Protein AF-A0A359ICE0-F1 (afdb_monomer_lite)

Secondary structure (DSSP, 8-state):
-HHHHHHHH-TT-------EEEE--B-B-SS--TT-SS-B-TT-TT--B--HHHHHHHHHHHHHTT--EEEE-----TT--HHHHHHHHHHHHHHS--EEEE--HHHHHHHHHHTT--HHHHHHHHHHHT--B---TT----SHHHHHHTT-THHHH-

Radius of gyration: 17.45 Å; chains: 1; bounding box: 48×32×40 Å

Sequence (158 aa):
MAGMIRQRWHPHHRVTYIVDRNINYTNVCTAGCAFCAFHCPPVSDMGYVLSREKLAEKIEETKALGGIQILLQGGLNPALGLEWFEDLFRWIKEEHPIHIHGLSPPEILFLSKQSGLSVEETLKRLIAAGLDSIPGGGAEILADPARKRMNAYKKASS

Foldseek 3Di:
DVVVVCCVVVVVPDDDDFQEEEDAQKQAAPLCFQPDPSHDHQPDPPIDGDDPVRVQVRLVVSVVVVGQEYEYEYHLHLVQELVNLLVVQLCCCVPPNGAYQYYAPLNLLSNCVSVVHDSVVSVVSNVVSHHDHYDHPLCPDVDPVVCVVRSSVSSVVD

Structure (mmCIF, N/CA/C/O backbone):
data_AF-A0A359ICE0-F1
#
_entry.id   AF-A0A359ICE0-F1
#
loop_
_atom_site.group_PDB
_atom_site.id
_atom_site.type_symbol
_atom_site.label_atom_id
_atom_site.label_alt_id
_atom_site.label_comp_id
_atom_site.label_asym_id
_atom_site.label_entity_id
_atom_site.label_seq_id
_atom_site.pdbx_PDB_ins_code
_atom_site.Cartn_x
_atom_site.Cartn_y
_at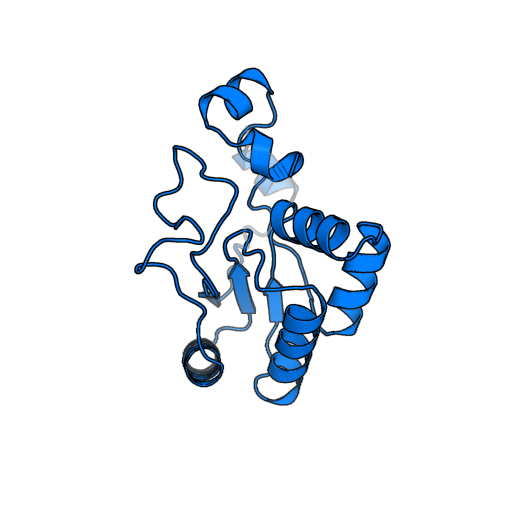om_site.Cartn_z
_atom_site.occupancy
_atom_site.B_iso_or_equiv
_atom_site.auth_seq_id
_atom_site.auth_comp_id
_atom_site.auth_asym_id
_atom_site.auth_atom_id
_atom_site.pdbx_PDB_model_num
ATOM 1 N N . MET A 1 1 ? 31.336 5.023 -10.784 1.00 88.25 1 MET A N 1
ATOM 2 C CA . MET A 1 1 ? 31.266 3.745 -10.034 1.00 88.25 1 MET A CA 1
ATOM 3 C C . MET A 1 1 ? 29.917 3.032 -10.196 1.00 88.25 1 MET A C 1
ATOM 5 O O . MET A 1 1 ? 29.918 1.930 -10.727 1.00 88.25 1 MET A O 1
ATOM 9 N N . ALA A 1 2 ? 28.771 3.634 -9.841 1.00 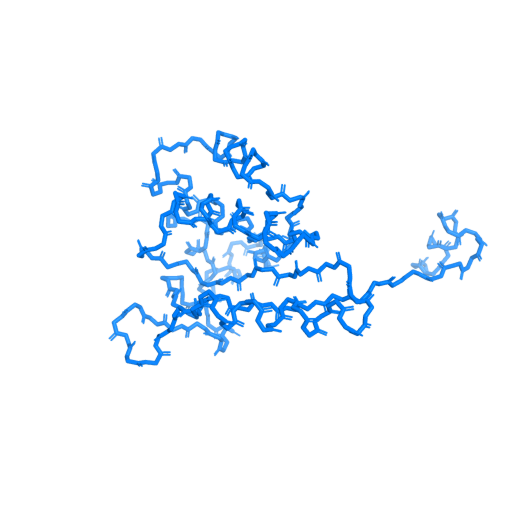94.06 2 ALA A N 1
ATOM 10 C CA . ALA A 1 2 ? 27.457 2.963 -9.929 1.00 94.06 2 ALA A CA 1
ATOM 11 C C . ALA A 1 2 ? 27.096 2.438 -11.337 1.00 94.06 2 ALA A C 1
ATOM 13 O O . ALA A 1 2 ? 26.641 1.306 -11.476 1.00 94.06 2 ALA A O 1
ATOM 14 N N . GLY A 1 3 ? 27.377 3.213 -12.393 1.00 93.94 3 GLY A N 1
ATOM 15 C CA . GLY A 1 3 ? 27.127 2.784 -13.777 1.00 93.94 3 GLY A CA 1
ATOM 16 C C . GLY A 1 3 ? 27.889 1.515 -14.183 1.00 93.94 3 GLY A C 1
ATOM 17 O O . GLY A 1 3 ? 27.314 0.642 -14.825 1.00 93.94 3 GLY A O 1
ATOM 18 N N . MET A 1 4 ? 29.143 1.369 -13.741 1.00 95.50 4 MET A N 1
ATOM 19 C CA . MET A 1 4 ? 29.954 0.171 -14.001 1.00 95.50 4 MET A CA 1
ATOM 20 C C . MET A 1 4 ? 29.390 -1.055 -13.277 1.00 95.50 4 MET A C 1
ATOM 22 O O . MET A 1 4 ? 29.305 -2.133 -13.856 1.00 95.50 4 MET A O 1
ATOM 26 N N . ILE A 1 5 ? 28.957 -0.889 -12.021 1.00 95.69 5 ILE A N 1
ATOM 27 C CA . ILE A 1 5 ? 28.327 -1.970 -11.250 1.00 95.69 5 ILE A CA 1
ATOM 28 C C . ILE A 1 5 ? 27.023 -2.404 -11.928 1.00 95.69 5 ILE A C 1
ATOM 30 O O . ILE A 1 5 ? 26.821 -3.596 -12.144 1.00 95.69 5 ILE A O 1
ATOM 34 N N . ARG A 1 6 ? 26.172 -1.455 -12.342 1.00 94.88 6 ARG A N 1
ATOM 35 C CA . ARG A 1 6 ? 24.946 -1.761 -13.096 1.00 94.88 6 ARG A CA 1
ATOM 36 C C . ARG A 1 6 ? 25.255 -2.552 -14.368 1.00 94.88 6 ARG A C 1
ATOM 38 O O . ARG A 1 6 ? 24.570 -3.525 -14.645 1.00 94.88 6 ARG A O 1
ATOM 45 N N . GLN A 1 7 ? 26.271 -2.152 -15.134 1.00 94.62 7 GLN A N 1
ATOM 46 C CA . GLN A 1 7 ? 26.681 -2.865 -16.351 1.00 94.62 7 GLN A CA 1
ATOM 47 C C . GLN A 1 7 ? 27.182 -4.283 -16.058 1.00 94.62 7 GLN A C 1
ATOM 49 O O . GLN A 1 7 ? 26.873 -5.194 -16.816 1.00 94.62 7 GLN A O 1
ATOM 54 N N . ARG A 1 8 ? 27.884 -4.497 -14.939 1.00 95.44 8 ARG A N 1
ATOM 55 C CA . ARG A 1 8 ? 28.312 -5.837 -14.516 1.00 95.44 8 ARG A CA 1
ATOM 56 C C . ARG A 1 8 ? 27.127 -6.771 -14.242 1.00 95.44 8 ARG A C 1
ATOM 58 O O . ARG A 1 8 ? 27.173 -7.923 -14.652 1.00 95.44 8 ARG A O 1
ATOM 65 N N . TRP A 1 9 ? 26.089 -6.290 -13.553 1.00 94.81 9 TRP A N 1
ATOM 66 C CA . TRP A 1 9 ? 24.895 -7.093 -13.234 1.00 94.81 9 TRP A CA 1
ATOM 67 C C . TRP A 1 9 ? 23.884 -7.174 -14.389 1.00 94.81 9 TRP A C 1
ATOM 69 O O . TRP A 1 9 ? 23.136 -8.143 -14.490 1.00 94.81 9 TRP A O 1
ATOM 79 N N . HIS A 1 10 ? 23.872 -6.181 -15.281 1.00 94.56 10 HIS A N 1
ATOM 80 C CA . HIS A 1 10 ? 22.952 -6.077 -16.417 1.00 94.56 10 HIS A CA 1
ATOM 81 C C . HIS A 1 10 ? 23.723 -5.786 -17.722 1.00 94.56 10 HIS A C 1
ATOM 83 O O . HIS A 1 10 ? 23.606 -4.688 -18.281 1.00 94.56 10 HIS A O 1
ATOM 89 N N . PRO A 1 11 ? 24.506 -6.756 -18.234 1.00 95.12 11 PRO A N 1
ATOM 90 C CA . PRO A 1 11 ? 25.437 -6.538 -19.347 1.00 95.12 11 PRO A CA 1
ATOM 91 C C . PRO A 1 11 ? 24.747 -6.266 -20.687 1.00 95.12 11 PRO A C 1
ATOM 93 O O . PRO A 1 11 ? 25.340 -5.679 -21.581 1.00 95.12 11 PRO A O 1
ATOM 96 N N . HIS A 1 12 ? 23.475 -6.642 -20.834 1.00 95.06 12 HIS A N 1
ATOM 97 C CA . HIS A 1 12 ? 22.720 -6.473 -22.081 1.00 95.06 12 HIS A CA 1
ATOM 98 C C . HIS A 1 12 ? 22.111 -5.075 -22.260 1.00 95.06 12 HIS A C 1
ATOM 100 O O . HIS A 1 12 ? 21.335 -4.874 -23.188 1.00 95.06 12 HIS A O 1
ATOM 106 N N . HIS A 1 13 ? 22.392 -4.126 -21.357 1.00 89.75 13 HIS A N 1
ATOM 107 C CA . HIS A 1 13 ? 21.866 -2.751 -21.406 1.00 89.75 13 HIS A CA 1
ATOM 108 C C . HIS A 1 13 ? 20.328 -2.647 -21.503 1.00 89.75 13 HIS A C 1
ATOM 110 O O . HIS A 1 13 ? 19.794 -1.605 -21.875 1.00 89.75 13 HIS A O 1
ATOM 116 N N . ARG A 1 14 ? 19.608 -3.709 -21.125 1.00 93.81 14 ARG A N 1
ATOM 117 C CA . ARG A 1 14 ? 18.146 -3.758 -21.130 1.00 93.81 14 ARG A CA 1
ATOM 118 C C . ARG A 1 14 ? 17.590 -2.928 -19.977 1.00 93.81 14 ARG A C 1
ATOM 120 O O . ARG A 1 14 ? 17.953 -3.150 -18.823 1.00 93.81 14 ARG A O 1
ATOM 127 N N . VAL A 1 15 ? 16.688 -2.009 -20.301 1.00 94.19 15 VAL A N 1
ATOM 128 C CA . VAL A 1 15 ? 15.898 -1.236 -19.338 1.00 94.19 15 VAL A CA 1
ATOM 129 C C . VAL A 1 15 ? 14.471 -1.768 -19.379 1.00 94.19 15 VAL A C 1
ATOM 131 O O . VAL A 1 15 ? 13.915 -1.954 -20.458 1.00 94.19 15 VAL A O 1
ATOM 134 N N . THR A 1 16 ? 13.903 -2.054 -18.212 1.00 95.12 16 THR A N 1
ATOM 135 C CA . THR A 1 16 ? 12.539 -2.572 -18.068 1.00 95.12 16 THR A CA 1
ATOM 136 C C . THR A 1 16 ? 11.636 -1.511 -17.468 1.00 95.12 16 THR A C 1
ATOM 138 O O . THR A 1 16 ? 12.080 -0.689 -16.668 1.00 95.12 16 THR A O 1
ATOM 141 N N . TYR A 1 17 ? 10.361 -1.564 -17.820 1.00 95.94 17 TYR A N 1
ATOM 142 C CA . TYR A 1 17 ? 9.312 -0.750 -17.229 1.00 95.94 17 TYR A CA 1
ATOM 143 C C . TYR A 1 17 ? 8.023 -1.571 -17.180 1.00 95.94 17 TYR A C 1
ATOM 145 O O . TYR A 1 17 ? 7.908 -2.595 -17.856 1.00 95.94 17 TYR A O 1
ATOM 153 N N . ILE A 1 18 ? 7.068 -1.105 -16.385 1.00 96.81 18 ILE A N 1
ATOM 154 C CA . ILE A 1 18 ? 5.684 -1.572 -16.397 1.00 96.81 18 ILE A CA 1
ATOM 155 C C . ILE A 1 18 ? 4.775 -0.351 -16.489 1.00 96.81 18 ILE A C 1
ATOM 157 O O . ILE A 1 18 ? 5.179 0.753 -16.116 1.00 96.81 18 ILE A O 1
ATOM 161 N N . VAL A 1 19 ? 3.555 -0.553 -16.973 1.00 97.31 19 VAL A N 1
ATOM 162 C CA . VAL A 1 19 ? 2.478 0.422 -16.811 1.00 97.31 19 VAL A CA 1
ATOM 163 C C . VAL A 1 19 ? 1.711 0.020 -15.550 1.00 97.31 19 VAL A C 1
ATOM 165 O O . VAL A 1 19 ? 1.204 -1.098 -15.450 1.00 97.31 19 VAL A O 1
ATOM 168 N N . ASP A 1 20 ? 1.705 0.919 -14.572 1.00 97.19 20 ASP A N 1
ATOM 169 C CA . ASP A 1 20 ? 1.111 0.754 -13.245 1.00 97.19 20 ASP A CA 1
ATOM 170 C C . ASP A 1 20 ? 0.319 2.015 -12.890 1.00 97.19 20 ASP A C 1
ATOM 172 O O . ASP A 1 20 ? 0.632 3.110 -13.375 1.00 97.19 20 ASP A O 1
ATOM 176 N N . ARG A 1 21 ? -0.694 1.871 -12.033 1.00 97.38 21 ARG A N 1
ATOM 177 C CA . ARG A 1 21 ? -1.434 3.010 -11.488 1.00 97.38 21 ARG A CA 1
ATOM 178 C C . ARG A 1 21 ? -1.385 3.031 -9.973 1.00 97.38 21 ARG A C 1
ATOM 180 O O . ARG A 1 21 ? -1.843 2.100 -9.318 1.00 97.38 21 ARG A O 1
ATOM 187 N N . ASN A 1 22 ? -0.978 4.174 -9.426 1.00 97.19 22 ASN A N 1
ATOM 188 C CA . ASN A 1 22 ? -1.185 4.472 -8.017 1.00 97.19 22 ASN A CA 1
ATOM 189 C C . ASN A 1 22 ? -2.673 4.744 -7.743 1.00 97.19 22 ASN A C 1
ATOM 191 O O . ASN A 1 22 ? -3.280 5.643 -8.336 1.00 97.19 22 ASN A O 1
ATOM 195 N N . ILE A 1 23 ? -3.258 3.953 -6.850 1.00 97.75 23 ILE A N 1
ATOM 196 C CA . ILE A 1 23 ? -4.620 4.101 -6.357 1.00 97.75 23 ILE A CA 1
ATOM 197 C C . ILE A 1 23 ? -4.542 4.343 -4.856 1.00 97.75 23 ILE A C 1
ATOM 199 O O . ILE A 1 23 ? -4.308 3.425 -4.065 1.00 97.75 23 ILE A O 1
ATOM 203 N N . ASN A 1 24 ? -4.804 5.585 -4.454 1.00 97.06 24 ASN A N 1
ATOM 204 C CA . ASN A 1 24 ? -4.971 5.897 -3.048 1.00 97.06 24 ASN A CA 1
ATOM 205 C C . ASN A 1 24 ? -6.408 5.644 -2.606 1.00 97.06 24 ASN A C 1
ATOM 207 O O . ASN A 1 24 ? -7.292 6.459 -2.849 1.00 97.06 24 ASN A O 1
ATOM 211 N N . TYR A 1 25 ? -6.647 4.490 -1.983 1.00 97.44 25 TYR A N 1
ATOM 212 C CA . TYR A 1 25 ? -7.993 4.059 -1.592 1.00 97.44 25 TYR A CA 1
ATOM 213 C C . TYR A 1 25 ? -8.560 4.861 -0.414 1.00 97.44 25 TYR A C 1
ATOM 215 O O . TYR A 1 25 ? -9.774 4.946 -0.267 1.00 97.44 25 TYR A O 1
ATOM 223 N N . THR A 1 26 ? -7.706 5.475 0.405 1.00 97.75 26 THR A N 1
ATOM 224 C CA . THR A 1 26 ? -8.100 6.410 1.462 1.00 97.75 26 THR A CA 1
ATOM 225 C C . THR A 1 26 ? -6.974 7.393 1.746 1.00 97.75 26 THR A C 1
ATOM 227 O O . THR A 1 26 ? -5.802 7.015 1.716 1.00 97.75 26 THR A O 1
ATOM 230 N N . ASN A 1 27 ? -7.318 8.638 2.067 1.00 96.94 27 ASN A N 1
ATOM 231 C CA . ASN A 1 27 ? -6.377 9.621 2.610 1.00 96.94 27 ASN A CA 1
ATOM 232 C C . ASN A 1 27 ? -6.408 9.706 4.149 1.00 96.94 27 ASN A C 1
ATOM 234 O O . ASN A 1 27 ? -5.577 10.398 4.740 1.00 96.94 27 ASN A O 1
ATOM 238 N N . VAL A 1 28 ? -7.331 8.998 4.809 1.00 97.06 28 VAL A N 1
ATOM 239 C CA . VAL A 1 28 ? -7.483 9.019 6.268 1.00 97.06 28 VAL A CA 1
ATOM 240 C C . VAL A 1 28 ? -6.303 8.315 6.929 1.00 97.06 28 VAL A C 1
ATOM 242 O O . VAL A 1 28 ? -5.997 7.169 6.612 1.00 97.06 28 VAL A O 1
ATOM 245 N N . CYS A 1 29 ? -5.619 8.989 7.853 1.00 95.31 29 CYS A N 1
ATOM 246 C CA . CYS A 1 29 ? -4.380 8.488 8.435 1.00 95.31 29 CYS A CA 1
ATOM 247 C C . CYS A 1 29 ? -4.149 8.996 9.860 1.00 95.31 29 CYS A C 1
ATOM 249 O O . CYS A 1 29 ? -4.190 10.198 10.124 1.00 95.31 29 CYS A O 1
ATOM 251 N N . THR A 1 30 ? -3.794 8.087 10.767 1.00 93.50 30 THR A N 1
ATOM 252 C CA . THR A 1 30 ? -3.441 8.407 12.162 1.00 93.50 30 THR A CA 1
ATOM 253 C C . THR A 1 30 ? -1.980 8.826 12.369 1.00 93.50 30 THR A C 1
ATOM 255 O O . THR A 1 30 ? -1.649 9.400 13.406 1.00 93.50 30 THR A O 1
ATOM 258 N N . ALA A 1 31 ? -1.084 8.587 11.401 1.00 91.81 31 ALA A N 1
ATOM 259 C CA . ALA A 1 31 ? 0.350 8.848 11.577 1.00 91.81 31 ALA A CA 1
ATOM 260 C C . ALA A 1 31 ? 0.715 10.347 11.584 1.00 91.81 31 ALA A C 1
ATOM 262 O O . ALA A 1 31 ? 1.521 10.786 12.408 1.00 91.81 31 ALA A O 1
ATOM 263 N N . GLY A 1 32 ? 0.148 11.134 10.662 1.00 89.00 32 GLY A N 1
ATOM 264 C CA . GLY A 1 32 ? 0.355 12.587 10.595 1.00 89.00 32 GLY A CA 1
ATOM 265 C C . GLY A 1 32 ? 1.779 13.051 10.254 1.00 89.00 32 GLY A C 1
ATOM 266 O O . GLY A 1 32 ? 2.295 13.967 10.893 1.00 89.00 32 GLY A O 1
ATOM 267 N N . CYS A 1 33 ? 2.472 12.406 9.309 1.00 92.44 33 CYS A N 1
ATOM 268 C CA . CYS A 1 33 ? 3.860 12.764 8.978 1.00 92.44 33 CYS A CA 1
ATOM 269 C C . CYS A 1 33 ? 3.985 14.193 8.433 1.00 92.44 33 CYS A C 1
ATOM 271 O O . CYS A 1 33 ? 3.252 14.575 7.523 1.00 92.44 33 CYS A O 1
ATOM 273 N N . ALA A 1 34 ? 4.983 14.940 8.912 1.00 91.75 34 ALA A N 1
ATOM 274 C CA . ALA A 1 34 ? 5.132 16.372 8.633 1.00 91.75 34 ALA A CA 1
ATOM 275 C C . ALA A 1 34 ? 5.394 16.708 7.151 1.00 91.75 34 ALA A C 1
ATOM 277 O O . ALA A 1 34 ? 5.153 17.828 6.719 1.00 91.75 34 ALA A O 1
ATOM 278 N N . PHE A 1 35 ? 5.893 15.744 6.376 1.00 91.81 35 PHE A N 1
ATOM 279 C CA . PHE A 1 35 ? 6.186 15.890 4.946 1.00 91.81 35 PHE A CA 1
ATOM 280 C C . PHE A 1 35 ? 5.085 15.321 4.038 1.00 91.81 35 PHE A C 1
ATOM 282 O O . PHE A 1 35 ? 5.179 15.428 2.818 1.00 91.81 35 PHE A O 1
ATOM 289 N N . CYS A 1 36 ? 4.068 14.661 4.601 1.00 93.50 36 CYS A N 1
ATOM 290 C CA . CYS A 1 36 ? 3.035 14.004 3.809 1.00 93.50 36 CYS A CA 1
ATOM 291 C C . CYS A 1 36 ? 1.893 14.981 3.524 1.00 93.50 36 CYS A C 1
ATOM 293 O O . CYS A 1 36 ? 1.076 15.237 4.402 1.00 93.50 36 CYS A O 1
ATOM 295 N N . ALA A 1 37 ? 1.793 15.475 2.290 1.00 91.50 37 ALA A N 1
ATOM 296 C CA . ALA A 1 37 ? 0.683 16.336 1.866 1.00 91.50 37 ALA A CA 1
ATOM 297 C C . ALA A 1 37 ? -0.644 15.577 1.668 1.00 91.50 37 ALA A C 1
ATOM 299 O O . ALA A 1 37 ? -1.691 16.195 1.519 1.00 91.50 37 ALA A O 1
ATOM 300 N N . PHE A 1 38 ? -0.600 14.242 1.644 1.00 89.50 38 PHE A N 1
ATOM 301 C CA . PHE A 1 38 ? -1.762 13.407 1.356 1.00 89.50 38 PHE A CA 1
ATOM 302 C C . PHE A 1 38 ? -2.608 13.091 2.596 1.00 89.50 38 PHE A C 1
ATOM 304 O O . PHE A 1 38 ? -3.792 12.813 2.469 1.00 89.50 38 PHE A O 1
ATOM 311 N N . HIS A 1 39 ? -2.018 13.104 3.793 1.00 90.44 39 HIS A N 1
ATOM 312 C CA . HIS A 1 39 ? -2.697 12.594 4.981 1.00 90.44 39 HIS A CA 1
ATOM 313 C C . HIS A 1 39 ? -3.839 13.505 5.447 1.00 90.44 39 HIS A C 1
ATOM 315 O O . HIS A 1 39 ? -3.715 14.727 5.473 1.00 90.44 39 HIS A O 1
ATOM 321 N N . CYS A 1 40 ? -4.921 12.881 5.900 1.00 94.12 40 CYS A N 1
ATOM 322 C CA . CYS A 1 40 ? -6.069 13.543 6.490 1.00 94.12 40 CYS A CA 1
ATOM 323 C C . CYS A 1 40 ? -6.379 12.907 7.859 1.00 94.12 40 CYS A C 1
ATOM 325 O O . CYS A 1 40 ? -6.464 11.679 7.945 1.00 94.12 40 CYS A O 1
ATOM 327 N N . PRO A 1 41 ? -6.506 13.677 8.953 1.00 92.62 41 PRO A N 1
ATOM 328 C CA . PRO A 1 41 ? -6.881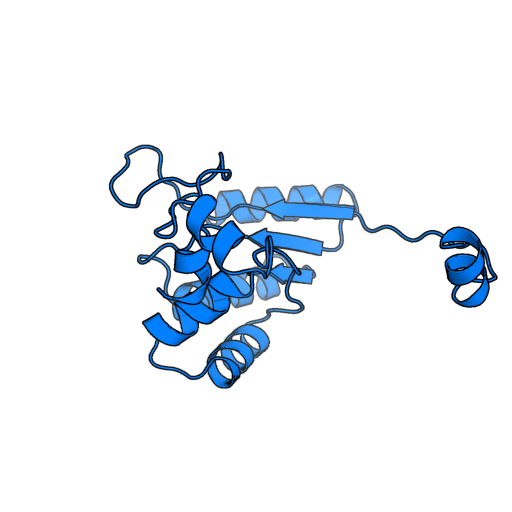 13.118 10.251 1.00 92.62 41 PRO A CA 1
ATOM 329 C C . PRO A 1 41 ? -8.283 12.473 10.219 1.00 92.62 41 PRO A C 1
ATOM 331 O O . PRO A 1 41 ? -9.155 13.000 9.532 1.00 92.62 41 PRO A O 1
ATOM 334 N N . PRO A 1 42 ? -8.557 11.406 10.999 1.00 89.62 42 PRO A N 1
ATOM 335 C CA . PRO A 1 42 ? -9.843 10.687 10.964 1.00 89.62 42 PRO A CA 1
ATOM 336 C C . PRO A 1 42 ? -11.113 11.514 11.203 1.00 89.62 42 PRO A C 1
ATOM 338 O O . PRO A 1 42 ? -12.185 11.102 10.785 1.00 89.62 42 PRO A O 1
ATOM 341 N N . VAL A 1 43 ? -11.008 12.660 11.877 1.00 88.25 43 VAL A N 1
ATOM 342 C CA . VAL A 1 43 ? -12.144 13.543 12.207 1.00 88.25 43 VAL A CA 1
ATOM 343 C C . VAL A 1 43 ? -12.366 14.661 11.185 1.00 88.25 43 VAL A C 1
ATOM 345 O O . VAL A 1 43 ? -13.164 15.559 11.423 1.00 88.25 43 VAL A O 1
ATOM 348 N N . SER A 1 44 ? -11.607 14.674 10.092 1.00 90.06 44 SER A N 1
ATOM 349 C CA . SER A 1 44 ? -11.700 15.727 9.086 1.00 90.06 44 SER A CA 1
ATOM 350 C C . SER A 1 44 ? -12.733 15.388 8.016 1.00 90.06 44 SER A C 1
ATOM 352 O O . SER A 1 44 ? -12.709 14.297 7.452 1.00 90.06 44 SER A O 1
ATOM 354 N N . ASP A 1 45 ? -13.542 16.379 7.643 1.00 91.25 45 ASP A N 1
ATOM 355 C CA . ASP A 1 45 ? -14.523 16.282 6.549 1.00 91.25 45 ASP A CA 1
ATOM 356 C C . ASP A 1 45 ? -13.880 16.113 5.156 1.00 91.25 45 ASP A C 1
ATOM 358 O O . ASP A 1 45 ? -14.567 15.859 4.171 1.00 91.25 45 ASP A O 1
ATOM 362 N N . MET A 1 46 ? -12.551 16.245 5.061 1.00 93.69 46 MET A N 1
ATOM 363 C CA . MET A 1 46 ? -11.774 16.035 3.833 1.00 93.69 46 MET A CA 1
ATOM 364 C C . MET A 1 46 ? -11.289 14.581 3.675 1.00 93.69 46 MET A C 1
ATOM 366 O O . MET A 1 46 ? -10.614 14.251 2.692 1.00 93.69 46 MET A O 1
ATOM 370 N N . GLY A 1 47 ? -11.574 13.724 4.659 1.00 95.88 47 GLY A N 1
ATOM 371 C CA . GLY A 1 47 ? -11.259 12.303 4.630 1.00 95.88 47 GLY A CA 1
ATOM 372 C C . GLY A 1 47 ? -12.145 11.547 3.639 1.00 95.88 47 GLY A C 1
ATOM 373 O O . GLY A 1 47 ? -13.340 11.811 3.541 1.00 95.88 47 GLY A O 1
ATOM 374 N N . TYR A 1 48 ? -11.587 10.579 2.916 1.00 96.88 48 TYR A N 1
ATOM 375 C CA . TYR A 1 48 ? -12.354 9.727 2.008 1.00 96.88 48 TYR A CA 1
ATOM 376 C C . TYR A 1 48 ? -11.914 8.268 2.057 1.00 96.88 48 TYR A C 1
ATOM 378 O O . TYR A 1 48 ? -10.768 7.950 2.379 1.00 96.88 48 TYR A O 1
ATOM 386 N N . VAL A 1 49 ? -12.825 7.388 1.645 1.00 97.81 49 VAL A N 1
ATOM 387 C CA . VAL A 1 49 ? -12.548 6.015 1.215 1.00 97.81 49 VAL A CA 1
ATOM 388 C C . VAL A 1 49 ? -13.176 5.860 -0.169 1.00 97.81 49 VAL A C 1
ATOM 390 O O . VAL A 1 49 ? -14.341 6.208 -0.353 1.00 97.81 49 VAL A O 1
ATOM 393 N N . LEU A 1 50 ? -12.405 5.412 -1.162 1.00 98.19 50 LEU A N 1
ATOM 394 C CA . LEU A 1 50 ? -12.927 5.214 -2.514 1.00 98.19 50 LEU A CA 1
ATOM 395 C C . LEU A 1 50 ? -13.982 4.104 -2.517 1.00 98.19 50 LEU A C 1
ATOM 397 O O . LEU A 1 50 ? -13.799 3.059 -1.893 1.00 98.19 50 LEU A O 1
ATOM 401 N N . SER A 1 51 ? -15.068 4.323 -3.257 1.00 98.38 51 SER A N 1
ATOM 402 C CA . SER A 1 51 ? -16.089 3.301 -3.475 1.00 98.38 51 SER A CA 1
ATOM 403 C C . SER A 1 51 ? -15.594 2.212 -4.436 1.00 98.38 51 SER A C 1
ATOM 405 O O . SER A 1 51 ? -14.621 2.409 -5.175 1.00 98.38 51 SER A O 1
ATOM 407 N N . ARG A 1 52 ? -16.277 1.060 -4.461 1.00 98.12 52 ARG A N 1
ATOM 408 C CA . ARG A 1 52 ? -15.943 -0.049 -5.371 1.00 98.12 52 ARG A CA 1
ATOM 409 C C . ARG A 1 52 ? -16.065 0.358 -6.832 1.00 98.12 52 ARG A C 1
ATOM 411 O O . ARG A 1 52 ? -15.188 0.029 -7.619 1.00 98.12 52 ARG A O 1
ATOM 418 N N . GLU A 1 53 ? -17.063 1.166 -7.170 1.00 98.44 53 GLU A N 1
ATOM 419 C CA . GLU A 1 53 ? -17.271 1.688 -8.525 1.00 98.44 53 GLU A CA 1
ATOM 420 C C . GLU A 1 53 ? -16.075 2.538 -8.966 1.00 98.44 53 GLU A C 1
ATOM 422 O O . GLU A 1 53 ? -15.585 2.411 -10.087 1.00 98.44 53 GLU A O 1
ATOM 427 N N . LYS A 1 54 ? -15.548 3.374 -8.061 1.00 98.62 54 LYS A N 1
ATOM 428 C CA . LYS A 1 54 ? -14.411 4.248 -8.368 1.00 98.62 54 LYS A CA 1
ATOM 429 C C . LYS A 1 54 ? -13.077 3.511 -8.395 1.00 98.62 54 LYS A C 1
ATOM 431 O O . LYS A 1 54 ? -12.180 3.914 -9.133 1.00 98.62 54 LYS A O 1
ATOM 436 N N . LEU A 1 55 ? -12.945 2.431 -7.628 1.00 98.50 55 LEU A N 1
ATOM 437 C CA . LEU A 1 55 ? -11.822 1.501 -7.739 1.00 98.50 55 LEU A CA 1
ATOM 438 C C . LEU A 1 55 ? -11.867 0.746 -9.074 1.00 98.50 55 LEU A C 1
ATOM 440 O O . LEU A 1 55 ? -10.859 0.727 -9.776 1.00 98.50 55 LEU A O 1
ATOM 444 N N . ALA A 1 56 ? -13.031 0.212 -9.452 1.00 98.62 56 ALA A N 1
ATOM 445 C CA . ALA A 1 56 ? -13.251 -0.490 -10.714 1.00 98.62 56 ALA A CA 1
ATOM 446 C C . ALA A 1 56 ? -12.895 0.394 -11.915 1.00 98.62 56 ALA A C 1
ATOM 448 O O . ALA A 1 56 ? -12.065 0.006 -12.729 1.00 98.62 56 ALA A O 1
ATOM 449 N N . GLU A 1 57 ? -13.423 1.622 -11.971 1.00 98.62 57 GLU A N 1
ATOM 450 C CA . GLU A 1 57 ? -13.095 2.602 -13.018 1.00 98.62 57 GLU A CA 1
ATOM 451 C C . GLU A 1 57 ? -11.581 2.800 -13.154 1.00 98.62 57 GLU A C 1
ATOM 453 O O . GLU A 1 57 ? -11.029 2.721 -14.249 1.00 98.62 57 GLU A O 1
ATOM 458 N N . LYS A 1 58 ? -10.876 2.980 -12.031 1.00 98.56 58 LYS A N 1
ATOM 459 C CA . LYS A 1 58 ? -9.424 3.188 -12.046 1.00 98.56 58 LYS A CA 1
ATOM 460 C C . LYS A 1 58 ? -8.652 1.961 -12.525 1.00 98.56 58 LYS A C 1
ATOM 462 O O . LYS A 1 58 ? -7.631 2.130 -13.201 1.00 98.56 58 LYS A O 1
ATOM 467 N N . ILE A 1 59 ? -9.092 0.761 -12.150 1.00 98.62 59 ILE A N 1
ATOM 468 C CA . ILE A 1 59 ? -8.472 -0.506 -12.555 1.00 98.62 59 ILE A CA 1
ATOM 469 C C . ILE A 1 59 ? -8.710 -0.754 -14.048 1.00 98.62 59 ILE A C 1
ATOM 471 O O . ILE A 1 59 ? -7.758 -1.031 -14.776 1.00 98.62 59 ILE A O 1
ATOM 475 N N . GLU A 1 60 ? -9.938 -0.582 -14.527 1.00 98.44 60 GLU A N 1
ATOM 476 C CA . GLU A 1 60 ? -10.278 -0.796 -15.936 1.00 98.44 60 GLU A CA 1
ATOM 477 C C . GLU A 1 60 ? -9.617 0.238 -16.855 1.00 98.44 60 GLU A C 1
ATOM 479 O O . GLU A 1 60 ? -9.065 -0.132 -17.890 1.00 98.44 60 GLU A O 1
ATOM 484 N N . GLU A 1 61 ? -9.528 1.506 -16.441 1.00 98.38 61 GLU A N 1
ATOM 485 C CA . GLU A 1 61 ? -8.710 2.512 -17.137 1.00 98.38 61 GLU A CA 1
ATOM 486 C C . GLU A 1 61 ? -7.237 2.079 -17.242 1.00 98.38 61 GLU A C 1
ATOM 488 O O . GLU A 1 61 ? -6.592 2.287 -18.267 1.00 98.38 61 GLU A O 1
ATOM 493 N N . THR A 1 62 ? -6.695 1.460 -16.188 1.00 98.38 62 THR A N 1
ATOM 494 C CA . THR A 1 62 ? -5.295 1.002 -16.154 1.00 98.38 62 THR A CA 1
ATOM 495 C C . THR A 1 62 ? -5.079 -0.130 -17.151 1.00 98.38 62 THR A C 1
ATOM 497 O O . THR A 1 62 ? -4.139 -0.077 -17.943 1.00 98.38 62 THR A O 1
ATOM 500 N N . LYS A 1 63 ? -5.980 -1.120 -17.167 1.00 98.25 63 LYS A N 1
ATOM 501 C CA . LYS A 1 63 ? -5.956 -2.230 -18.130 1.00 98.25 63 LYS A CA 1
ATOM 502 C C . LYS A 1 63 ? -6.110 -1.741 -19.567 1.00 98.25 63 LYS A C 1
ATOM 504 O O . LYS A 1 63 ? -5.367 -2.186 -20.438 1.00 98.25 63 LYS A O 1
ATOM 509 N N . ALA A 1 64 ? -7.017 -0.794 -19.813 1.00 98.25 64 ALA A N 1
ATOM 510 C CA . ALA A 1 64 ? -7.231 -0.208 -21.137 1.00 98.25 64 ALA A CA 1
ATOM 511 C C . ALA A 1 64 ? -5.971 0.484 -21.690 1.00 98.25 64 ALA A C 1
ATOM 513 O O . ALA A 1 64 ? -5.754 0.503 -22.900 1.00 98.25 64 ALA A O 1
ATOM 514 N N . LEU A 1 65 ? -5.108 1.000 -20.809 1.00 97.88 65 LEU A N 1
ATOM 515 C CA . LEU A 1 65 ? -3.811 1.591 -21.155 1.00 97.88 65 LEU A CA 1
ATOM 516 C C . LEU A 1 65 ? -2.662 0.563 -21.239 1.00 97.88 65 LEU A C 1
ATOM 518 O O . LEU A 1 65 ? -1.501 0.950 -21.374 1.00 97.88 65 LEU A O 1
ATOM 522 N N . GLY A 1 66 ? -2.957 -0.739 -21.156 1.00 97.88 66 GLY A N 1
ATOM 523 C CA . GLY A 1 66 ? -1.961 -1.816 -21.166 1.00 97.88 66 GLY A CA 1
ATOM 524 C C . GLY A 1 66 ? -1.240 -2.016 -19.829 1.00 97.88 66 GLY A C 1
ATOM 525 O O . GLY A 1 66 ? -0.183 -2.648 -19.783 1.00 97.88 66 GLY A O 1
ATOM 526 N N . GLY A 1 67 ? -1.783 -1.460 -18.744 1.00 98.12 67 GLY A N 1
ATOM 527 C CA . GLY A 1 67 ? -1.290 -1.660 -17.389 1.00 98.12 67 GLY A CA 1
ATOM 528 C C . GLY A 1 67 ? -1.562 -3.062 -16.864 1.00 98.12 67 GLY A C 1
ATOM 529 O O . GLY A 1 67 ? -2.626 -3.633 -17.091 1.00 98.12 67 GLY A O 1
ATOM 530 N N . ILE A 1 68 ? -0.584 -3.607 -16.143 1.00 98.06 68 ILE A N 1
ATOM 531 C CA . ILE A 1 68 ? -0.626 -4.978 -15.603 1.00 98.06 68 ILE A CA 1
ATOM 532 C C . ILE A 1 68 ? -0.652 -5.013 -14.073 1.00 98.06 68 ILE A C 1
ATOM 534 O O . ILE A 1 68 ? -0.764 -6.085 -13.481 1.00 98.06 68 ILE A O 1
ATOM 538 N N . GLN A 1 69 ? -0.532 -3.849 -13.434 1.00 98.50 69 GLN A N 1
ATOM 539 C CA . GLN A 1 69 ? -0.393 -3.710 -11.992 1.00 98.50 69 GLN A CA 1
ATOM 540 C C . GLN A 1 69 ? -1.134 -2.469 -11.484 1.00 98.50 69 GLN A C 1
ATOM 542 O O . GLN A 1 69 ? -1.235 -1.457 -12.185 1.00 98.50 69 GLN A O 1
ATOM 547 N N . ILE A 1 70 ? -1.634 -2.559 -10.254 1.00 98.56 70 ILE A N 1
ATOM 548 C CA . ILE A 1 70 ? -2.007 -1.399 -9.446 1.00 98.56 70 ILE A CA 1
ATOM 549 C C . ILE A 1 70 ? -1.118 -1.300 -8.209 1.00 98.56 70 ILE A C 1
ATOM 551 O O . ILE A 1 70 ? -0.846 -2.304 -7.547 1.00 98.56 70 ILE A O 1
ATOM 555 N N . LEU A 1 71 ? -0.748 -0.071 -7.859 1.00 98.31 71 LEU A N 1
ATOM 556 C CA . LEU 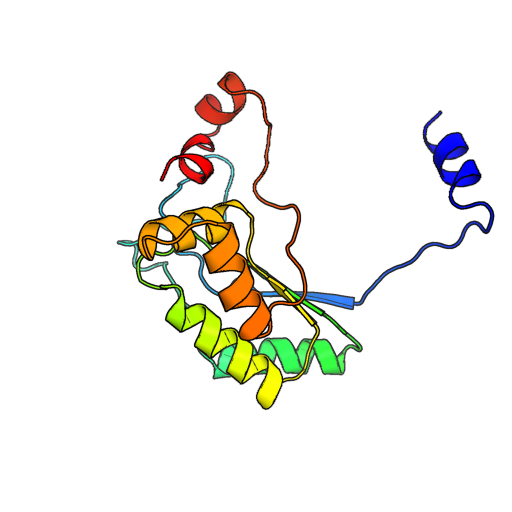A 1 71 ? -0.132 0.288 -6.593 1.00 98.31 71 LEU A CA 1
ATOM 557 C C . LEU A 1 71 ? -1.209 0.805 -5.636 1.00 98.31 71 LEU A C 1
ATOM 559 O O . LEU A 1 71 ? -1.648 1.950 -5.743 1.00 98.31 71 LEU A O 1
ATOM 563 N N . LEU A 1 72 ? -1.644 -0.034 -4.700 1.00 97.75 72 LEU A N 1
ATOM 564 C CA . LEU A 1 72 ? -2.749 0.269 -3.790 1.00 97.75 72 LEU A CA 1
ATOM 565 C C . LEU A 1 72 ? -2.213 0.704 -2.415 1.00 97.75 72 LEU A C 1
ATOM 567 O O . LEU A 1 72 ? -1.798 -0.135 -1.618 1.00 97.75 72 LEU A O 1
ATOM 571 N N . GLN A 1 73 ? -2.202 2.009 -2.127 1.00 95.12 73 GLN A N 1
ATOM 572 C CA . GLN A 1 73 ? -1.625 2.559 -0.885 1.00 95.12 73 GLN A CA 1
ATOM 573 C C . GLN A 1 73 ? -2.488 3.660 -0.285 1.00 95.12 73 GLN A C 1
ATOM 575 O O . GLN A 1 73 ? -2.906 4.571 -0.995 1.00 95.12 73 GLN A O 1
ATOM 580 N N . GLY A 1 74 ? -2.701 3.630 1.025 1.00 94.81 74 GLY A N 1
ATOM 581 C CA . GLY A 1 74 ? -3.541 4.596 1.721 1.00 94.81 74 GLY A CA 1
ATOM 582 C C . GLY A 1 74 ? -2.901 5.125 2.994 1.00 94.81 74 GLY A C 1
ATOM 583 O O . GLY A 1 74 ? -1.697 5.011 3.232 1.00 94.81 74 GLY A O 1
ATOM 584 N N . GLY A 1 75 ? -3.728 5.762 3.815 1.00 94.56 75 GLY A N 1
ATOM 585 C CA . GLY A 1 75 ? -3.368 6.100 5.184 1.00 94.56 75 GLY A CA 1
ATOM 586 C C . GLY A 1 75 ? -3.667 4.970 6.173 1.00 94.56 75 GLY A C 1
ATOM 587 O O . GLY A 1 75 ? -4.368 4.011 5.863 1.00 94.56 75 GLY A O 1
ATOM 588 N N . LEU A 1 76 ? -3.150 5.110 7.398 1.00 95.50 76 LEU A N 1
ATOM 589 C CA . LEU A 1 76 ? -3.463 4.219 8.521 1.00 95.50 76 LEU A CA 1
ATOM 590 C C . LEU A 1 76 ? -4.874 4.534 9.044 1.00 95.50 76 LEU A C 1
ATOM 592 O O . LEU A 1 76 ? -5.020 5.287 10.013 1.00 95.50 76 LEU A O 1
ATOM 596 N N . ASN A 1 77 ? -5.898 4.052 8.339 1.00 95.94 77 ASN A N 1
ATOM 597 C CA . ASN A 1 77 ? -7.305 4.340 8.608 1.00 95.94 77 ASN A CA 1
ATOM 598 C C . ASN A 1 77 ? -7.902 3.328 9.613 1.00 95.94 77 ASN A C 1
ATOM 600 O O . ASN A 1 77 ? -8.088 2.170 9.246 1.00 95.94 77 ASN A O 1
ATOM 604 N N . PRO A 1 78 ? -8.279 3.738 10.843 1.00 94.88 78 PRO A N 1
ATOM 605 C CA . PRO A 1 78 ? -8.824 2.828 11.857 1.00 94.88 78 PRO A CA 1
ATOM 606 C C . PRO A 1 78 ? -10.161 2.182 11.491 1.00 94.88 78 PRO A C 1
ATOM 608 O O . PRO A 1 78 ? -10.515 1.156 12.066 1.00 94.88 78 PRO A O 1
ATOM 611 N N . ALA A 1 79 ? -10.910 2.769 10.554 1.00 95.88 79 ALA A N 1
ATOM 612 C CA . ALA A 1 79 ? -12.182 2.220 10.099 1.00 95.88 79 ALA A CA 1
ATOM 613 C C . ALA A 1 79 ? -12.015 1.037 9.128 1.00 95.88 79 ALA A C 1
ATOM 615 O O . ALA A 1 79 ? -12.986 0.333 8.863 1.00 95.88 79 ALA A O 1
ATOM 616 N N . LEU A 1 80 ? -10.809 0.817 8.588 1.00 97.31 80 LEU A N 1
ATOM 617 C CA . LEU A 1 80 ? -10.528 -0.229 7.605 1.00 97.31 80 LEU A CA 1
ATOM 618 C C . LEU A 1 80 ? -9.700 -1.343 8.250 1.00 97.31 80 LEU A C 1
ATOM 620 O O . LEU A 1 80 ? -8.479 -1.257 8.333 1.00 97.31 80 LEU A O 1
ATOM 624 N N . GLY A 1 81 ? -10.389 -2.373 8.742 1.00 97.50 81 GLY A N 1
ATOM 625 C CA . GLY A 1 81 ? -9.769 -3.559 9.336 1.00 97.50 81 GLY A CA 1
ATOM 626 C C . GLY A 1 81 ? -9.261 -4.565 8.299 1.00 97.50 81 GLY A C 1
ATOM 627 O O . GLY A 1 81 ? -9.468 -4.401 7.097 1.00 97.50 81 GLY A O 1
ATOM 628 N N . LEU A 1 82 ? -8.623 -5.639 8.770 1.00 98.50 82 LEU A N 1
ATOM 629 C CA . LEU A 1 82 ? -8.042 -6.681 7.918 1.00 98.50 82 LEU A CA 1
ATOM 630 C C . LEU A 1 82 ? -9.079 -7.315 6.981 1.00 98.50 82 LEU A C 1
ATOM 632 O O . LEU A 1 82 ? -8.820 -7.440 5.787 1.00 98.50 82 LEU A O 1
ATOM 636 N N . GLU A 1 83 ? -10.270 -7.624 7.489 1.00 98.50 83 GLU A N 1
ATOM 637 C CA . GLU A 1 83 ? -11.367 -8.226 6.723 1.00 98.50 83 GLU A CA 1
ATOM 638 C C . GLU A 1 83 ? -11.797 -7.337 5.545 1.00 98.50 83 GLU A C 1
ATOM 640 O O . GLU A 1 83 ? -12.078 -7.839 4.460 1.00 98.50 83 GLU A O 1
ATOM 645 N N . TRP A 1 84 ? -11.758 -6.008 5.711 1.00 98.56 84 TRP A N 1
ATOM 646 C CA . TRP A 1 84 ? -12.063 -5.072 4.627 1.00 98.56 84 TRP A CA 1
ATOM 647 C C . TRP A 1 84 ? -11.063 -5.198 3.471 1.00 98.56 84 TRP A C 1
ATOM 649 O O . TRP A 1 84 ? -11.457 -5.155 2.305 1.00 98.56 84 TRP A O 1
ATOM 659 N N . PHE A 1 85 ? -9.774 -5.381 3.782 1.00 98.69 85 PHE A N 1
ATOM 660 C CA . PHE A 1 85 ? -8.735 -5.601 2.773 1.00 98.69 85 PHE A CA 1
ATOM 661 C C . PHE A 1 85 ? -8.845 -6.976 2.127 1.00 98.69 85 PHE A C 1
ATOM 663 O O . PHE A 1 85 ? -8.656 -7.093 0.919 1.00 98.69 85 PHE A O 1
ATOM 670 N N . GLU A 1 86 ? -9.191 -8.006 2.895 1.00 98.81 86 GLU A N 1
ATOM 671 C CA . GLU A 1 86 ? -9.418 -9.338 2.342 1.00 98.81 86 GLU A CA 1
ATOM 672 C C . GLU A 1 86 ? -10.593 -9.345 1.353 1.00 98.81 86 GLU A C 1
ATOM 674 O O . GLU A 1 86 ? -10.466 -9.855 0.239 1.00 98.81 86 GLU A O 1
ATOM 679 N N . ASP A 1 87 ? -11.710 -8.712 1.720 1.00 98.75 87 ASP A N 1
ATOM 680 C CA . ASP A 1 87 ? -12.863 -8.515 0.837 1.00 98.75 87 ASP A CA 1
ATOM 681 C C . ASP A 1 87 ? -12.521 -7.616 -0.355 1.00 98.75 87 ASP A C 1
ATOM 683 O O . ASP A 1 87 ? -13.086 -7.747 -1.443 1.00 98.75 87 ASP A O 1
ATOM 687 N N . LEU A 1 88 ? -11.609 -6.656 -0.179 1.00 98.75 88 LEU A N 1
ATOM 688 C CA . LEU A 1 88 ? -11.105 -5.846 -1.280 1.00 98.75 88 LEU A CA 1
ATOM 689 C C . LEU A 1 88 ? -10.334 -6.681 -2.289 1.00 98.75 88 LEU A C 1
ATOM 691 O O . LEU A 1 88 ? -10.644 -6.627 -3.479 1.00 98.75 88 LEU A O 1
ATOM 695 N N . PHE A 1 89 ? -9.365 -7.456 -1.825 1.00 98.81 89 PHE A N 1
ATOM 696 C CA . PHE A 1 89 ? -8.477 -8.202 -2.704 1.00 98.81 89 PHE A CA 1
ATOM 697 C C . PHE A 1 89 ? -9.212 -9.331 -3.415 1.00 98.81 89 PHE A C 1
ATOM 699 O O . PHE A 1 89 ? -9.055 -9.444 -4.629 1.00 98.81 89 PHE A O 1
ATOM 706 N N . ARG A 1 90 ? -10.091 -10.068 -2.720 1.00 98.88 90 ARG A N 1
ATOM 707 C CA . ARG A 1 90 ? -10.925 -11.108 -3.345 1.00 98.88 90 ARG A CA 1
ATOM 708 C C . ARG A 1 90 ? -11.765 -10.544 -4.484 1.00 98.88 90 ARG A C 1
ATOM 710 O O . ARG A 1 90 ? -11.650 -11.011 -5.610 1.00 98.88 90 ARG A O 1
ATOM 717 N N . TRP A 1 91 ? -12.499 -9.463 -4.226 1.00 98.81 91 TRP A N 1
ATOM 718 C CA . TRP A 1 91 ? -13.298 -8.794 -5.255 1.00 98.81 91 TRP A CA 1
ATOM 719 C C . TRP A 1 91 ? -12.450 -8.284 -6.430 1.00 98.81 91 TRP A C 1
ATOM 721 O O . TRP A 1 91 ? -12.853 -8.448 -7.577 1.00 98.81 91 TRP A O 1
ATOM 731 N N . ILE A 1 92 ? -11.264 -7.699 -6.187 1.00 98.69 92 ILE A N 1
ATOM 732 C CA . ILE A 1 92 ? -10.365 -7.295 -7.285 1.00 98.69 92 ILE A CA 1
ATOM 733 C C . ILE A 1 92 ? -9.949 -8.524 -8.098 1.00 98.69 92 ILE A C 1
ATOM 735 O O . ILE A 1 92 ? -9.944 -8.464 -9.322 1.00 98.69 92 ILE A O 1
ATOM 739 N N . LYS A 1 93 ? -9.589 -9.635 -7.453 1.00 98.56 93 LYS A N 1
ATOM 740 C CA . LYS A 1 93 ? -9.164 -10.854 -8.153 1.00 98.56 93 LYS A CA 1
ATOM 741 C C . LYS A 1 93 ? -10.288 -11.512 -8.949 1.00 98.56 93 LYS A C 1
ATOM 743 O O . LYS A 1 93 ? -10.005 -12.044 -10.019 1.00 98.56 93 LYS A O 1
ATOM 748 N N . GLU A 1 94 ? -11.515 -11.457 -8.446 1.00 98.56 94 GLU A N 1
ATOM 749 C CA . GLU A 1 94 ? -12.703 -12.036 -9.078 1.00 98.56 94 GLU A CA 1
ATOM 750 C C . GLU A 1 94 ? -13.209 -11.179 -10.246 1.00 98.56 94 GLU A C 1
ATOM 752 O O . GLU A 1 94 ? -13.310 -11.667 -11.370 1.00 98.56 94 GLU A O 1
ATOM 757 N N . GLU A 1 95 ? -13.471 -9.894 -10.004 1.00 98.38 95 GLU A N 1
ATOM 758 C CA . GLU A 1 95 ? -14.162 -9.016 -10.960 1.00 98.38 95 GLU A CA 1
ATOM 759 C C . GLU A 1 95 ? -13.193 -8.220 -11.843 1.00 98.38 95 GLU A C 1
ATOM 761 O O . GLU A 1 95 ? -13.483 -7.897 -12.995 1.00 98.38 95 GLU A O 1
ATOM 766 N N . HIS A 1 96 ? -12.008 -7.901 -11.317 1.00 97.75 96 HIS A N 1
ATOM 767 C CA . HIS A 1 96 ? -11.052 -7.004 -11.961 1.00 97.75 96 HIS A CA 1
ATOM 768 C C . HIS A 1 96 ? -9.616 -7.551 -11.943 1.00 97.75 96 HIS A C 1
ATOM 770 O O . HIS A 1 96 ? -8.700 -6.810 -11.577 1.00 97.75 96 HIS A O 1
ATOM 776 N N . PRO A 1 97 ? -9.361 -8.786 -12.418 1.00 97.62 97 PRO A N 1
ATOM 777 C CA . PRO A 1 97 ? -8.081 -9.466 -12.232 1.00 97.62 97 PRO A CA 1
ATOM 778 C C . PRO A 1 97 ? -6.896 -8.617 -12.712 1.00 97.62 97 PRO A C 1
ATOM 780 O O . PRO A 1 97 ? -6.793 -8.270 -13.890 1.00 97.62 97 PRO A O 1
ATOM 783 N N . ILE A 1 98 ? -6.018 -8.260 -11.773 1.00 98.50 98 ILE A N 1
ATOM 784 C CA . ILE A 1 98 ? -4.796 -7.470 -11.973 1.00 98.50 98 ILE A CA 1
ATOM 785 C C . ILE A 1 98 ? -3.791 -7.792 -10.853 1.00 98.50 98 ILE A C 1
ATOM 787 O O . ILE A 1 98 ? -4.172 -8.333 -9.807 1.00 98.50 98 ILE A O 1
ATOM 791 N N . HIS A 1 99 ? -2.504 -7.491 -11.058 1.00 98.69 99 HIS A N 1
ATOM 792 C CA . HIS A 1 99 ? -1.495 -7.608 -10.001 1.00 98.69 99 HIS A CA 1
ATOM 793 C C . HIS A 1 99 ? -1.710 -6.517 -8.943 1.00 98.69 99 HIS A C 1
ATOM 795 O O . HIS A 1 99 ? -1.643 -5.323 -9.242 1.00 98.69 99 HIS A O 1
ATOM 801 N N . ILE A 1 100 ? -1.950 -6.928 -7.703 1.00 98.75 100 ILE A N 1
ATOM 802 C CA . ILE A 1 100 ? -2.140 -6.085 -6.527 1.00 98.75 100 ILE A CA 1
ATOM 803 C C . ILE A 1 100 ? -0.776 -5.893 -5.859 1.00 98.75 100 ILE A C 1
ATOM 805 O O . ILE A 1 100 ? -0.317 -6.723 -5.070 1.00 98.75 100 ILE A O 1
ATOM 809 N N . HIS A 1 101 ? -0.129 -4.771 -6.173 1.00 98.56 101 HIS A N 1
ATOM 810 C CA . HIS A 1 101 ? 1.041 -4.282 -5.452 1.00 98.56 101 HIS A CA 1
ATOM 811 C C . HIS A 1 101 ? 0.560 -3.351 -4.336 1.00 98.56 101 HIS A C 1
ATOM 813 O O . HIS A 1 101 ? 0.393 -2.149 -4.527 1.00 98.56 101 HIS A O 1
ATOM 819 N N . GLY A 1 102 ? 0.216 -3.916 -3.183 1.00 97.56 102 GLY A N 1
ATOM 820 C CA . GLY A 1 102 ? -0.628 -3.242 -2.198 1.00 97.56 102 GLY A CA 1
ATOM 821 C C . GLY A 1 102 ? -0.007 -3.147 -0.814 1.00 97.56 102 GLY A C 1
ATOM 822 O O . GLY A 1 102 ? 0.750 -4.024 -0.410 1.00 97.56 102 GLY A O 1
ATOM 823 N N . LEU A 1 103 ? -0.421 -2.111 -0.081 1.00 97.56 103 LEU A N 1
ATOM 824 C CA . LEU A 1 103 ? -0.073 -1.827 1.313 1.00 97.56 103 LEU A CA 1
ATOM 825 C C . LEU A 1 103 ? 1.416 -1.555 1.540 1.00 97.56 103 LEU A C 1
ATOM 827 O O . LEU A 1 103 ? 2.304 -2.222 1.034 1.00 97.56 103 LEU A O 1
ATOM 831 N N . SER A 1 104 ? 1.728 -0.568 2.360 1.00 95.38 104 SER A N 1
ATOM 832 C CA . SER A 1 104 ? 3.081 -0.361 2.870 1.00 95.38 104 SER A CA 1
ATOM 833 C C . SER A 1 104 ? 3.344 -1.222 4.118 1.00 95.38 104 SER A C 1
ATOM 835 O O . SER A 1 104 ? 2.402 -1.619 4.811 1.00 95.38 104 SER A O 1
ATOM 837 N N . PRO A 1 105 ? 4.613 -1.476 4.488 1.00 94.94 105 PRO A N 1
ATOM 838 C CA . PRO A 1 105 ? 4.939 -2.127 5.755 1.00 94.94 105 PRO A CA 1
ATOM 839 C C . PRO A 1 105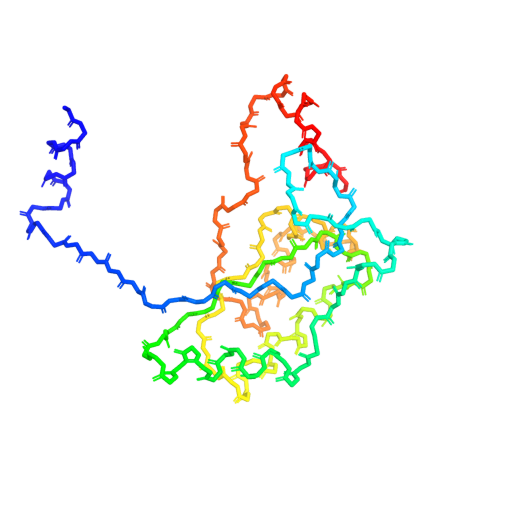 ? 4.293 -1.464 6.992 1.00 94.94 105 PRO A C 1
ATOM 841 O O . PRO A 1 105 ? 3.823 -2.204 7.854 1.00 94.94 105 PRO A O 1
ATOM 844 N N . PRO A 1 106 ? 4.181 -0.118 7.099 1.00 94.75 106 PRO A N 1
ATOM 845 C CA . PRO A 1 106 ? 3.372 0.524 8.140 1.00 94.75 106 PRO A CA 1
ATOM 846 C C . PRO A 1 106 ? 1.886 0.145 8.140 1.00 94.75 106 PRO A C 1
ATOM 848 O O . PRO A 1 106 ? 1.327 -0.052 9.214 1.00 94.75 106 PRO A O 1
ATOM 851 N N . GLU A 1 107 ? 1.242 0.033 6.973 1.00 96.44 107 GLU A N 1
ATOM 852 C CA . GLU A 1 107 ? -0.166 -0.392 6.876 1.00 96.44 107 GLU A CA 1
ATOM 853 C C . GLU A 1 107 ? -0.328 -1.841 7.353 1.00 96.44 107 GLU A C 1
ATOM 855 O O . GLU A 1 107 ? -1.220 -2.134 8.142 1.00 96.44 107 GLU A O 1
ATOM 860 N N . ILE A 1 108 ? 0.585 -2.735 6.965 1.00 97.12 108 ILE A N 1
ATOM 861 C CA . ILE A 1 108 ? 0.566 -4.142 7.398 1.00 97.12 108 ILE A CA 1
ATOM 862 C C . ILE A 1 108 ? 0.800 -4.256 8.908 1.00 97.12 108 ILE A C 1
ATOM 864 O O . ILE A 1 108 ? 0.101 -5.004 9.590 1.00 97.12 108 ILE A O 1
ATOM 868 N N . LEU A 1 109 ? 1.753 -3.493 9.453 1.00 96.25 109 LEU A N 1
ATOM 869 C CA . LEU A 1 109 ? 1.995 -3.452 10.895 1.00 96.25 109 LEU A CA 1
ATOM 870 C C . LEU A 1 109 ? 0.765 -2.931 11.648 1.00 96.25 109 LEU A C 1
ATOM 872 O O . LEU A 1 109 ? 0.367 -3.527 12.649 1.00 96.25 109 LEU A O 1
ATOM 876 N N . PHE A 1 110 ? 0.146 -1.861 11.150 1.00 95.94 110 PHE A N 1
ATOM 877 C CA . PHE A 1 110 ? -1.078 -1.301 11.715 1.00 95.94 110 PHE A CA 1
ATOM 878 C C . PHE A 1 110 ? -2.216 -2.333 11.733 1.00 95.94 110 PHE A C 1
ATOM 880 O O . PHE A 1 110 ? -2.805 -2.568 12.787 1.00 95.94 110 PHE A O 1
ATOM 887 N N . LEU A 1 111 ? -2.449 -3.024 10.613 1.00 97.25 111 LEU A N 1
ATOM 888 C CA . LEU A 1 111 ? -3.453 -4.087 10.507 1.00 97.25 111 LEU A CA 1
ATOM 889 C C . LEU A 1 111 ? -3.177 -5.257 11.450 1.00 97.25 111 LEU A C 1
ATOM 891 O O . LEU A 1 111 ? -4.106 -5.758 12.086 1.00 97.25 111 LEU A O 1
ATOM 895 N N . SER A 1 112 ? -1.910 -5.664 11.583 1.00 97.62 112 SER A N 1
ATOM 896 C CA . SER A 1 112 ? -1.530 -6.756 12.486 1.00 97.62 112 SER A CA 1
ATOM 897 C C . SER A 1 112 ? -1.886 -6.436 13.936 1.00 97.62 112 SER A C 1
ATOM 899 O O . SER A 1 112 ? -2.506 -7.247 14.622 1.00 97.62 112 SER A O 1
ATOM 901 N N . LYS A 1 113 ? -1.612 -5.204 14.376 1.00 95.62 113 LYS A N 1
ATOM 902 C CA . LYS A 1 113 ? -1.948 -4.738 15.723 1.00 95.62 113 LYS A CA 1
ATOM 903 C C . LYS A 1 113 ? -3.448 -4.578 15.920 1.00 95.62 113 LYS A C 1
ATOM 905 O O . LYS A 1 113 ? -3.965 -5.035 16.934 1.00 95.62 113 LYS A O 1
ATOM 910 N N . GLN A 1 114 ? -4.139 -3.973 14.954 1.00 95.69 114 GLN A N 1
ATOM 911 C CA . GLN A 1 114 ? -5.591 -3.796 15.002 1.00 95.69 114 GLN A CA 1
ATOM 912 C C . GLN A 1 114 ? -6.325 -5.139 15.110 1.00 95.69 114 GLN A C 1
ATOM 914 O O . GLN A 1 114 ? -7.325 -5.233 15.816 1.00 95.69 114 GLN A O 1
ATOM 919 N N . SER A 1 115 ? -5.802 -6.175 14.452 1.00 96.62 115 SER A N 1
ATOM 920 C CA . SER A 1 115 ? -6.402 -7.515 14.420 1.00 96.62 115 SER A CA 1
ATOM 921 C C . SER A 1 115 ? -5.915 -8.433 15.549 1.00 96.62 115 SER A C 1
ATOM 923 O O . SER A 1 115 ? -6.385 -9.561 15.660 1.00 96.62 115 SER A O 1
ATOM 925 N N . GLY A 1 116 ? -4.948 -7.995 16.366 1.00 97.38 116 GLY A N 1
ATOM 926 C CA . GLY A 1 116 ? -4.322 -8.834 17.395 1.00 97.38 116 GLY A CA 1
ATOM 927 C C . GLY A 1 116 ? -3.521 -10.021 16.837 1.00 97.38 116 GLY A C 1
ATOM 928 O O . GLY A 1 116 ? -3.346 -11.021 17.532 1.00 97.38 116 GLY A O 1
ATOM 929 N N . LEU A 1 117 ? -3.049 -9.932 15.591 1.00 98.19 117 LEU A N 1
ATOM 930 C CA . LEU A 1 117 ? -2.313 -10.986 14.890 1.00 98.19 117 LEU A CA 1
ATOM 931 C C . LEU A 1 117 ? -0.820 -10.661 14.800 1.00 98.19 117 LEU A C 1
ATOM 933 O O . LEU A 1 117 ? -0.395 -9.510 14.895 1.00 98.19 117 LEU A O 1
ATOM 937 N N . SER A 1 118 ? -0.000 -11.684 14.552 1.00 98.38 118 SER A N 1
ATOM 938 C CA . SER A 1 118 ? 1.384 -11.448 14.142 1.00 98.38 118 SER A CA 1
ATOM 939 C C . SER A 1 118 ? 1.425 -10.843 12.732 1.00 98.38 118 SER A C 1
ATOM 941 O O . SER A 1 118 ? 0.510 -11.027 11.923 1.00 98.38 118 SER A O 1
ATOM 943 N N . VAL A 1 119 ? 2.515 -10.142 12.406 1.00 97.69 119 VAL A N 1
ATOM 944 C CA . VAL A 1 119 ? 2.754 -9.644 11.039 1.00 97.69 119 VAL A CA 1
ATOM 945 C C . VAL A 1 119 ? 2.757 -10.801 10.036 1.00 97.69 119 VAL A C 1
ATOM 947 O O . VAL A 1 119 ? 2.188 -10.673 8.959 1.00 97.69 119 VAL A O 1
ATOM 950 N N . GLU A 1 120 ? 3.345 -11.944 10.401 1.00 98.44 120 GLU A N 1
ATOM 951 C CA . GLU A 1 120 ? 3.364 -13.141 9.555 1.00 98.44 120 GLU A CA 1
ATOM 952 C C . GLU A 1 120 ? 1.950 -13.651 9.252 1.00 98.44 120 GLU A C 1
ATOM 954 O O . GLU A 1 120 ? 1.631 -13.910 8.094 1.00 98.44 120 GLU A O 1
ATOM 959 N N . GLU A 1 121 ? 1.089 -13.758 10.266 1.00 98.69 121 GLU A N 1
ATOM 960 C CA . GLU A 1 121 ? -0.281 -14.245 10.079 1.00 98.69 121 GLU A CA 1
ATOM 961 C C . GLU A 1 121 ? -1.125 -13.257 9.270 1.00 98.69 121 GLU A C 1
ATOM 963 O O . GLU A 1 121 ? -1.866 -13.642 8.367 1.00 98.69 121 GLU A O 1
ATOM 968 N N . THR A 1 122 ? -0.935 -11.961 9.522 1.00 98.62 122 THR A N 1
ATOM 969 C CA . THR A 1 122 ? -1.560 -10.889 8.737 1.00 98.62 122 THR A CA 1
ATOM 970 C C . THR A 1 122 ? -1.167 -10.995 7.261 1.00 98.62 122 THR A C 1
ATOM 972 O O . THR A 1 122 ? -2.025 -10.936 6.385 1.00 98.62 122 THR A O 1
ATOM 975 N N . LEU A 1 123 ? 0.120 -11.211 6.969 1.00 98.62 123 LEU A N 1
ATOM 976 C CA . LEU A 1 123 ? 0.613 -11.404 5.604 1.00 98.62 123 LEU A CA 1
ATOM 977 C C . LEU A 1 123 ? 0.023 -12.654 4.948 1.00 98.62 123 LEU A C 1
ATOM 979 O O . LEU A 1 123 ? -0.412 -12.572 3.803 1.00 98.62 123 LEU A O 1
ATOM 983 N N . LYS A 1 124 ? -0.028 -13.790 5.655 1.00 98.81 124 LYS A N 1
ATOM 984 C CA . LYS A 1 124 ? -0.630 -15.030 5.133 1.00 98.81 124 LYS A CA 1
ATOM 985 C C . LYS A 1 124 ? -2.084 -14.818 4.728 1.00 98.81 124 LYS A C 1
ATOM 987 O O . LYS A 1 124 ? -2.466 -15.218 3.631 1.00 98.81 124 LYS A O 1
ATOM 992 N N . ARG A 1 125 ? -2.863 -14.143 5.576 1.00 98.81 125 ARG A N 1
ATOM 993 C CA . ARG A 1 125 ? -4.264 -13.790 5.310 1.00 98.81 125 ARG A CA 1
ATOM 994 C C . ARG A 1 125 ? -4.417 -12.885 4.083 1.00 98.81 125 ARG A C 1
ATOM 996 O O . ARG A 1 125 ? -5.186 -13.202 3.180 1.00 98.81 125 ARG A O 1
ATOM 1003 N N . LEU A 1 126 ? -3.621 -11.818 3.992 1.00 98.81 126 LEU A N 1
ATOM 1004 C CA . LEU A 1 126 ? -3.645 -10.901 2.845 1.00 98.81 126 LEU A CA 1
ATOM 1005 C C . LEU A 1 126 ? -3.230 -11.589 1.534 1.00 98.81 126 LEU A C 1
ATOM 1007 O O . LEU A 1 126 ? -3.866 -11.369 0.505 1.00 98.81 126 LEU A O 1
ATOM 1011 N N . ILE A 1 127 ? -2.197 -12.440 1.563 1.00 98.75 127 ILE A N 1
ATOM 1012 C CA . ILE A 1 127 ? -1.762 -13.238 0.405 1.00 98.75 127 ILE A CA 1
ATOM 1013 C C . ILE A 1 127 ? -2.877 -14.198 -0.018 1.00 98.75 127 ILE A C 1
ATOM 1015 O O . ILE A 1 127 ? -3.219 -14.250 -1.196 1.00 98.75 127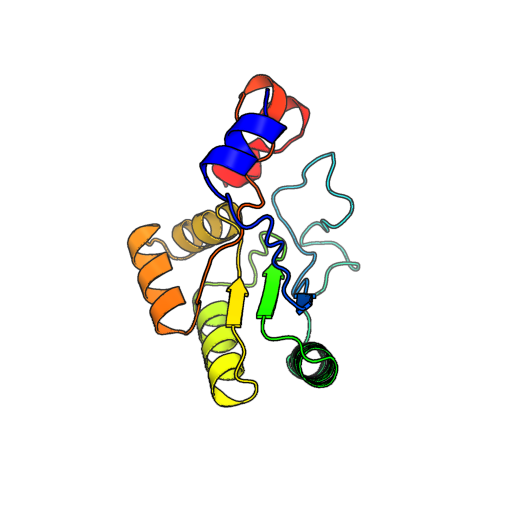 ILE A O 1
ATOM 1019 N N . ALA A 1 128 ? -3.487 -14.909 0.936 1.00 98.81 128 ALA A N 1
ATOM 1020 C CA . ALA A 1 128 ? -4.600 -15.817 0.662 1.00 98.81 128 ALA A CA 1
ATOM 1021 C C . ALA A 1 128 ? -5.815 -15.095 0.056 1.00 98.81 128 ALA A C 1
ATOM 1023 O O . ALA A 1 128 ? -6.532 -15.678 -0.753 1.00 98.81 128 ALA A O 1
ATOM 1024 N N . ALA A 1 129 ? -6.030 -13.825 0.410 1.00 98.75 129 ALA A N 1
ATOM 1025 C CA . ALA A 1 129 ? -7.077 -12.994 -0.172 1.00 98.75 129 ALA A CA 1
ATOM 1026 C C . ALA A 1 129 ? -6.724 -12.402 -1.551 1.00 98.75 129 ALA A C 1
ATOM 1028 O O . ALA A 1 129 ? -7.622 -11.927 -2.242 1.00 98.75 129 ALA A O 1
ATOM 1029 N N . GLY A 1 130 ? -5.451 -12.429 -1.963 1.00 98.62 130 GLY A N 1
ATOM 1030 C CA . GLY A 1 130 ? -5.023 -12.009 -3.301 1.00 98.62 130 GLY A CA 1
ATOM 1031 C C . GLY A 1 130 ? -3.943 -10.927 -3.362 1.00 98.62 130 GLY A C 1
ATOM 1032 O O . GLY A 1 130 ? -3.710 -10.393 -4.443 1.00 98.62 130 GLY A O 1
ATOM 1033 N N . LEU A 1 131 ? -3.284 -10.570 -2.257 1.00 98.75 131 LEU A N 1
ATOM 1034 C CA . LEU A 1 131 ? -2.127 -9.667 -2.299 1.00 98.75 131 LEU A CA 1
ATOM 1035 C C . LEU A 1 131 ? -0.936 -10.342 -3.000 1.00 98.75 131 LEU A C 1
ATOM 1037 O O . LEU A 1 131 ? -0.454 -11.370 -2.526 1.00 98.75 131 LEU A O 1
ATOM 1041 N N . ASP A 1 132 ? -0.414 -9.745 -4.076 1.00 98.69 132 ASP A N 1
ATOM 1042 C CA . ASP A 1 132 ? 0.680 -10.355 -4.849 1.00 98.69 132 ASP A CA 1
ATOM 1043 C C . ASP A 1 132 ? 2.068 -9.842 -4.443 1.00 98.69 132 ASP A C 1
ATOM 1045 O O . ASP A 1 132 ? 3.048 -10.590 -4.464 1.00 98.69 132 ASP A O 1
ATOM 1049 N N . SER A 1 133 ? 2.196 -8.555 -4.105 1.00 98.31 133 SER A N 1
ATOM 1050 C CA . SER A 1 133 ? 3.463 -7.983 -3.635 1.00 98.31 133 SER A CA 1
ATOM 1051 C C . SER A 1 133 ? 3.272 -6.700 -2.826 1.00 98.31 133 SER A C 1
ATOM 1053 O O . SER A 1 133 ? 2.221 -6.068 -2.868 1.00 98.31 133 SER A O 1
ATOM 1055 N N . ILE A 1 134 ? 4.322 -6.298 -2.104 1.00 97.56 134 ILE A N 1
ATOM 1056 C CA . ILE A 1 134 ? 4.313 -5.153 -1.183 1.00 97.56 134 ILE A CA 1
ATOM 1057 C C . ILE A 1 134 ? 5.292 -4.078 -1.678 1.00 97.56 134 ILE A C 1
ATOM 1059 O O . ILE A 1 134 ? 6.465 -4.398 -1.905 1.00 97.56 134 ILE A O 1
ATOM 1063 N N . PRO A 1 135 ? 4.870 -2.812 -1.854 1.00 95.75 135 PRO A N 1
ATOM 1064 C CA . PRO A 1 135 ? 5.765 -1.697 -2.162 1.00 95.75 135 PRO A CA 1
ATOM 1065 C C . PRO A 1 135 ? 6.723 -1.363 -1.015 1.00 95.75 135 PRO A C 1
ATOM 1067 O O . PRO A 1 135 ? 6.387 -1.442 0.162 1.00 95.75 135 PRO A O 1
ATOM 1070 N N . GLY A 1 136 ? 7.912 -0.866 -1.363 1.00 90.75 136 GLY A N 1
ATOM 1071 C CA . GLY A 1 136 ? 8.938 -0.444 -0.396 1.00 90.75 136 GLY A CA 1
ATOM 1072 C C . GLY A 1 136 ? 8.692 0.910 0.291 1.00 90.75 136 GLY A C 1
ATOM 1073 O O . GLY A 1 136 ? 9.603 1.446 0.923 1.00 90.75 136 GLY A O 1
ATOM 1074 N N . GLY A 1 137 ? 7.505 1.508 0.140 1.00 87.81 137 GLY A N 1
ATOM 1075 C CA . GLY A 1 137 ? 7.172 2.807 0.736 1.00 87.81 137 GLY A CA 1
ATOM 1076 C C . GLY A 1 137 ? 7.083 2.757 2.267 1.00 87.81 137 GLY A C 1
ATOM 1077 O O . GLY A 1 137 ? 6.851 1.707 2.849 1.00 87.81 137 GLY A O 1
ATOM 1078 N N . GLY A 1 138 ? 7.247 3.895 2.948 1.00 84.50 138 GLY A N 1
ATOM 1079 C CA . GLY A 1 138 ? 7.022 4.003 4.399 1.00 84.50 138 GLY A CA 1
ATOM 1080 C C . GLY A 1 138 ? 8.244 3.782 5.302 1.00 84.50 138 GLY A C 1
ATOM 1081 O O . GLY A 1 138 ? 8.146 4.026 6.504 1.00 84.50 138 GLY A O 1
ATOM 1082 N N . ALA A 1 139 ? 9.403 3.387 4.759 1.00 86.06 139 ALA A N 1
ATOM 1083 C CA . ALA A 1 139 ? 10.660 3.308 5.519 1.00 86.06 139 ALA A CA 1
ATOM 1084 C C . ALA A 1 139 ? 11.206 4.694 5.927 1.00 86.06 139 ALA A C 1
ATOM 1086 O O . ALA A 1 139 ? 11.757 4.853 7.025 1.00 86.06 139 ALA A O 1
ATOM 1087 N N . GLU A 1 140 ? 11.019 5.679 5.042 1.00 88.06 140 GLU A N 1
ATOM 1088 C CA . GLU A 1 140 ? 11.522 7.053 5.130 1.00 88.06 140 GLU A CA 1
ATOM 1089 C C . GLU A 1 140 ? 13.042 7.103 5.365 1.00 88.06 140 GLU A C 1
ATOM 1091 O O . GLU A 1 140 ? 13.822 6.580 4.574 1.00 88.06 140 GLU A O 1
ATOM 1096 N N . ILE A 1 141 ? 13.477 7.712 6.468 1.00 90.88 141 ILE A N 1
ATOM 1097 C CA . ILE A 1 141 ? 14.851 7.654 6.963 1.00 90.88 141 ILE A CA 1
ATOM 1098 C C . ILE A 1 141 ? 14.848 6.725 8.170 1.00 90.88 141 ILE A C 1
ATOM 1100 O O . ILE A 1 141 ? 14.019 6.894 9.058 1.00 90.88 141 ILE A O 1
ATOM 1104 N N . LEU A 1 142 ? 15.768 5.758 8.229 1.00 90.38 142 LEU A N 1
ATOM 1105 C CA . LEU A 1 142 ? 15.804 4.770 9.316 1.00 90.38 142 LEU A CA 1
ATOM 1106 C C . LEU A 1 142 ? 16.360 5.329 10.639 1.00 90.38 142 LEU A C 1
ATOM 1108 O O . LEU A 1 142 ? 16.112 4.754 11.691 1.00 90.38 142 LEU A O 1
ATOM 1112 N N . ALA A 1 143 ? 17.078 6.455 10.599 1.00 92.31 143 ALA A N 1
ATOM 1113 C CA . ALA A 1 143 ? 17.660 7.087 11.780 1.00 92.31 143 ALA A CA 1
ATOM 1114 C C . ALA A 1 143 ? 16.587 7.722 12.683 1.00 92.31 143 ALA A C 1
ATOM 1116 O O . ALA A 1 143 ? 15.883 8.653 12.277 1.00 92.31 143 ALA A O 1
ATOM 1117 N N . ASP A 1 144 ? 16.520 7.280 13.940 1.00 90.62 144 ASP A N 1
ATOM 1118 C CA . ASP A 1 144 ? 15.517 7.733 14.912 1.00 90.62 144 ASP A CA 1
ATOM 1119 C C . ASP A 1 144 ? 15.441 9.256 15.105 1.00 90.62 144 ASP A C 1
ATOM 1121 O O . ASP A 1 144 ? 14.322 9.780 15.146 1.00 90.62 144 ASP A O 1
ATOM 1125 N N . PRO A 1 145 ? 16.557 10.018 15.167 1.00 92.31 145 PRO A N 1
ATOM 1126 C CA . PRO A 1 145 ? 16.479 11.476 15.260 1.00 92.31 145 PRO A CA 1
ATOM 1127 C C . PRO A 1 145 ? 15.727 12.109 14.080 1.00 92.31 145 PRO A C 1
ATOM 1129 O O . PRO A 1 145 ? 14.909 13.011 14.272 1.00 92.31 145 PRO A O 1
ATOM 1132 N N . ALA A 1 146 ? 15.942 11.601 12.862 1.00 91.56 146 ALA A N 1
ATOM 1133 C CA . ALA A 1 146 ? 15.243 12.072 11.671 1.00 91.56 146 ALA A CA 1
ATOM 1134 C C . ALA A 1 146 ? 13.762 11.667 11.696 1.00 91.56 146 ALA A C 1
ATOM 1136 O O . ALA A 1 146 ? 12.889 12.497 11.438 1.00 91.56 146 ALA A O 1
ATOM 1137 N N . ARG A 1 147 ? 13.452 10.421 12.083 1.00 90.19 147 ARG A N 1
ATOM 1138 C CA . ARG A 1 147 ? 12.065 9.935 12.212 1.00 90.19 147 ARG A CA 1
ATOM 1139 C C . ARG A 1 147 ? 11.251 10.746 13.209 1.00 90.19 147 ARG A C 1
ATOM 1141 O O . ARG A 1 147 ? 10.088 11.045 12.938 1.00 90.19 147 ARG A O 1
ATOM 1148 N N . LYS A 1 148 ? 11.856 11.122 14.339 1.00 89.56 148 LYS A N 1
ATOM 1149 C CA . LYS A 1 148 ? 11.241 12.010 15.335 1.00 89.56 148 LYS A CA 1
ATOM 1150 C C . LYS A 1 148 ? 10.968 13.390 14.743 1.00 89.56 148 LYS A C 1
ATOM 1152 O O . LYS A 1 148 ? 9.831 13.847 14.803 1.00 89.56 148 LYS A O 1
ATOM 1157 N N . ARG A 1 149 ? 11.966 14.005 14.093 1.00 91.62 149 ARG A N 1
ATOM 1158 C CA . ARG A 1 149 ? 11.833 15.333 13.463 1.00 91.62 149 ARG A CA 1
ATOM 1159 C C . ARG A 1 149 ? 10.730 15.388 12.403 1.00 91.62 149 ARG A C 1
ATOM 1161 O O . ARG A 1 149 ? 10.054 16.400 12.281 1.00 91.62 149 ARG A O 1
ATOM 1168 N N . MET A 1 150 ? 10.546 14.309 11.648 1.00 90.19 150 MET A N 1
ATOM 1169 C CA . MET A 1 150 ? 9.558 14.226 10.566 1.00 90.19 150 MET A CA 1
ATOM 1170 C C . MET A 1 150 ? 8.172 13.730 11.016 1.00 90.19 150 MET A C 1
ATOM 1172 O O . MET A 1 150 ? 7.285 13.556 10.179 1.00 90.19 150 MET A O 1
ATOM 1176 N N . ASN A 1 151 ? 7.984 13.453 12.311 1.00 88.44 151 ASN A N 1
ATOM 1177 C CA . ASN A 1 151 ? 6.806 12.761 12.845 1.00 88.44 151 ASN A CA 1
ATOM 1178 C C . ASN A 1 151 ? 6.495 11.440 12.096 1.00 88.44 151 ASN A C 1
ATOM 1180 O O . ASN A 1 151 ? 5.348 11.103 11.817 1.00 88.44 151 ASN A O 1
ATOM 1184 N N . ALA A 1 152 ? 7.540 10.692 11.726 1.00 86.00 152 ALA A N 1
ATOM 1185 C CA . ALA A 1 152 ? 7.434 9.414 11.016 1.00 86.00 152 ALA A CA 1
ATOM 1186 C C . ALA A 1 152 ? 7.489 8.197 11.952 1.00 86.00 152 ALA A C 1
ATOM 1188 O O . ALA A 1 152 ? 7.108 7.104 11.552 1.00 86.00 152 ALA A O 1
ATOM 1189 N N . TYR A 1 153 ? 7.919 8.365 13.206 1.00 79.12 153 TYR A N 1
ATOM 1190 C CA . TYR A 1 153 ? 8.023 7.263 14.174 1.00 79.12 153 TYR A CA 1
ATOM 1191 C C . TYR A 1 153 ? 6.667 6.606 14.487 1.00 79.12 153 TYR A C 1
ATOM 1193 O O . TYR A 1 153 ? 6.617 5.400 14.730 1.00 79.12 153 TYR A O 1
ATOM 1201 N N . LYS A 1 154 ? 5.560 7.363 14.414 1.00 77.81 154 LYS A N 1
ATOM 1202 C CA . LYS A 1 154 ? 4.195 6.852 14.628 1.00 77.81 154 LYS A CA 1
ATOM 1203 C C . LYS A 1 154 ? 3.820 5.748 13.635 1.00 77.81 154 LYS A C 1
ATOM 1205 O O . LYS A 1 154 ? 3.139 4.807 14.022 1.00 77.81 154 LYS A O 1
ATOM 1210 N N . LYS A 1 155 ? 4.358 5.777 12.408 1.00 79.88 155 LYS A N 1
ATOM 1211 C CA . LYS A 1 155 ? 4.162 4.720 11.394 1.00 79.88 155 LYS A CA 1
ATOM 1212 C C . LYS A 1 155 ? 4.643 3.334 11.848 1.00 79.88 155 LYS A C 1
ATOM 1214 O O . LYS A 1 155 ? 4.163 2.336 11.336 1.00 79.88 155 LYS A O 1
ATOM 1219 N N . ALA A 1 156 ? 5.601 3.282 12.775 1.00 70.50 156 ALA A N 1
ATOM 1220 C CA . ALA A 1 156 ? 6.212 2.045 13.263 1.00 70.50 156 ALA A CA 1
ATOM 1221 C C . ALA A 1 156 ? 5.862 1.723 14.729 1.00 70.50 156 ALA A C 1
ATOM 1223 O O . ALA A 1 156 ? 6.305 0.707 15.257 1.00 70.50 156 ALA A O 1
ATOM 1224 N N . SER A 1 157 ? 5.111 2.596 15.407 1.00 63.47 157 SER A N 1
ATOM 1225 C CA . SER A 1 157 ? 4.843 2.495 16.851 1.00 63.47 157 SER A CA 1
ATOM 1226 C C . SER A 1 157 ? 3.363 2.514 17.223 1.00 63.47 157 SER A C 1
ATOM 1228 O O . SER A 1 157 ? 3.053 2.035 18.310 1.00 63.47 157 SER A O 1
ATOM 1230 N N . SER A 1 158 ? 2.476 2.965 16.324 1.00 50.75 158 SER A N 1
ATOM 1231 C CA . SER A 1 158 ? 1.011 2.839 16.470 1.00 50.75 158 SER A CA 1
ATOM 1232 C C . SER A 1 158 ? 0.623 1.379 16.427 1.00 50.75 158 SER A C 1
ATOM 1234 O O . SER A 1 158 ? 1.054 0.727 15.451 1.00 50.75 158 SER A O 1
#

pLDDT: mean 94.7, std 6.22, range [50.75, 98.88]